Protein AF-A0A645FV88-F1 (afdb_monomer)

pLDDT: mean 81.68, std 16.56, range [46.38, 95.81]

Solvent-accessible surface area (backbone atoms only — not comparable to full-atom values): 3907 Å² total; per-residue (Å²): 137,76,88,80,81,79,85,70,98,75,84,72,66,69,66,45,56,50,41,53,51,54,38,39,54,49,36,38,76,73,71,42,52,70,70,56,34,55,56,30,57,74,74,50,64,75,88,52,54,53,71,56,40,43,53,50,27,48,56,59,72,75,103

Secondary structure (DSSP, 8-state):
-----------SSHHHHHHHHHHHHHHHHTT--HHHHHHHHTTS-TTS-HHHHHHHHHHHH--

Foldseek 3Di:
DDDDPPPDPPPDPVVLVVLLVVLLVVVVVVPDDSVLSVVQLVVDDSPDGSVVSNVSSCVVNVD

InterPro domains:
  IPR011114 Holliday junction DNA helicase RuvA, C-terminal [PF07499] (20-62)
  IPR011114 Holliday junction DNA helicase RuvA, C-terminal [cd14332] (20-59)
  IPR036267 RuvA, C-terminal domain superfamily [SSF46929] (18-62)

Sequence (63 aa):
MDEFIENEDEENIQGISNSLDEALEALVSLGYSDKEAAKALKMVNEKDSIENIIKQCLKFLMN

Structure (mmCIF, N/CA/C/O backbone):
data_AF-A0A645FV88-F1
#
_entry.id   AF-A0A645FV88-F1
#
loop_
_atom_site.group_PDB
_atom_site.id
_atom_site.type_symbol
_atom_site.label_atom_id
_atom_site.label_alt_id
_atom_site.label_comp_id
_atom_site.label_asym_id
_atom_site.label_entity_id
_atom_site.label_seq_id
_atom_site.pdbx_PDB_ins_code
_atom_site.Cartn_x
_atom_site.Cartn_y
_atom_site.Cartn_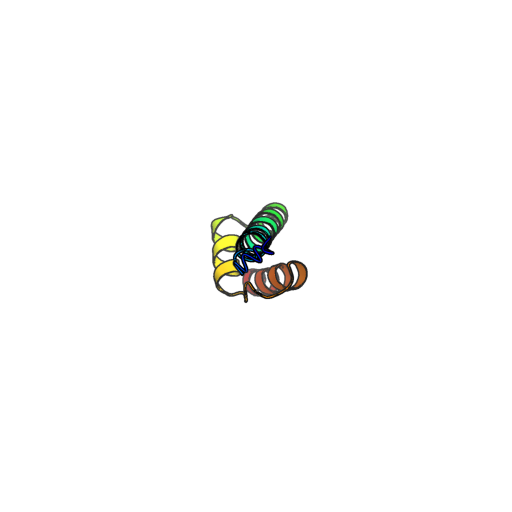z
_atom_site.occupancy
_atom_site.B_iso_or_equiv
_atom_site.auth_seq_id
_atom_site.auth_comp_id
_atom_site.auth_asym_id
_atom_site.auth_atom_id
_atom_site.pdbx_PDB_model_num
ATOM 1 N N . MET A 1 1 ? -33.818 -25.769 -29.517 1.00 46.38 1 MET A N 1
ATOM 2 C CA . MET A 1 1 ? -32.799 -26.824 -29.424 1.00 46.38 1 MET A CA 1
ATOM 3 C C . MET A 1 1 ? -31.689 -26.222 -28.602 1.00 46.38 1 MET A C 1
ATOM 5 O O . MET A 1 1 ? -31.007 -25.341 -29.099 1.00 46.38 1 MET A O 1
ATOM 9 N N . ASP A 1 2 ? -31.743 -26.590 -27.329 1.00 56.91 2 ASP A N 1
ATOM 10 C CA . ASP A 1 2 ? -30.817 -26.403 -26.215 1.00 56.91 2 ASP A CA 1
ATOM 11 C C . ASP A 1 2 ? -30.123 -25.049 -26.022 1.00 56.91 2 ASP A C 1
ATOM 13 O O . ASP A 1 2 ? -29.191 -24.654 -26.715 1.00 56.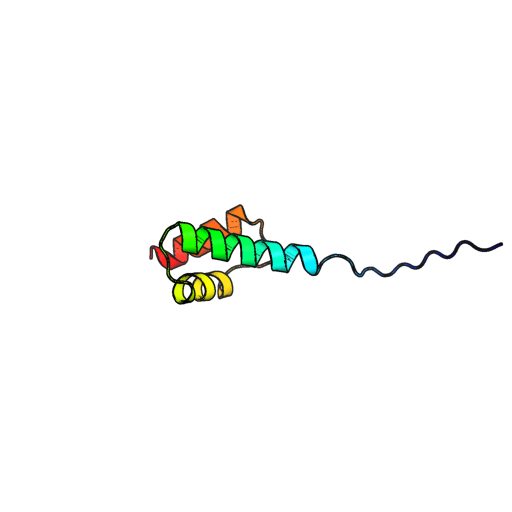91 2 ASP A O 1
ATOM 17 N N . GLU A 1 3 ? -30.630 -24.378 -24.988 1.00 61.25 3 GLU A N 1
ATOM 18 C CA . GLU A 1 3 ? -29.896 -23.563 -24.027 1.00 61.25 3 GLU A CA 1
ATOM 19 C C . GLU A 1 3 ? -28.538 -24.212 -23.709 1.00 61.25 3 GLU A C 1
ATOM 21 O O . GLU A 1 3 ? -28.484 -25.304 -23.145 1.00 61.25 3 GLU A O 1
ATOM 26 N N . PHE A 1 4 ? -27.442 -23.536 -24.045 1.00 57.69 4 PHE A N 1
ATOM 27 C CA . PHE A 1 4 ? -26.150 -23.802 -23.422 1.00 57.69 4 PHE A CA 1
ATOM 28 C C . PHE A 1 4 ? -25.883 -22.666 -22.445 1.00 57.69 4 PHE A C 1
ATOM 30 O O . PHE A 1 4 ? -25.401 -21.596 -22.806 1.00 57.69 4 PHE A O 1
ATOM 37 N N . ILE A 1 5 ? -26.295 -22.906 -21.202 1.00 60.12 5 ILE A N 1
ATO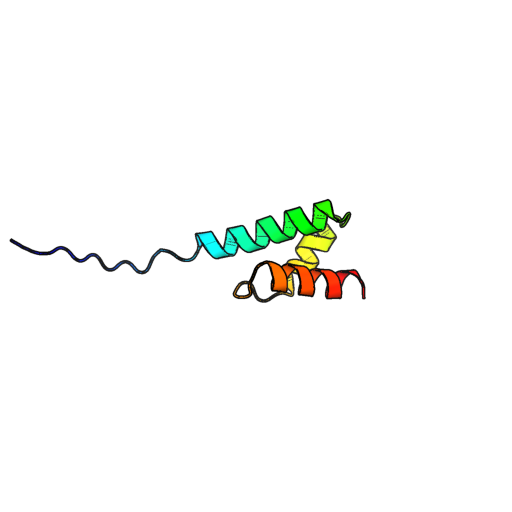M 38 C CA . ILE A 1 5 ? -25.797 -22.190 -20.036 1.00 60.12 5 ILE A CA 1
ATOM 39 C C . ILE A 1 5 ? -24.449 -22.836 -19.709 1.00 60.12 5 ILE A C 1
ATOM 41 O O . ILE A 1 5 ? -24.402 -23.875 -19.051 1.00 60.12 5 ILE A O 1
ATOM 45 N N . GLU A 1 6 ? -23.359 -22.242 -20.184 1.00 62.38 6 GLU A N 1
ATOM 46 C CA . GLU A 1 6 ? -22.047 -22.453 -19.574 1.00 62.38 6 GLU A CA 1
ATOM 47 C C . GLU A 1 6 ? -21.953 -21.497 -18.383 1.00 62.38 6 GLU A C 1
ATOM 49 O O . GLU A 1 6 ? -21.674 -20.309 -18.517 1.00 62.38 6 GLU A O 1
ATOM 54 N N . ASN A 1 7 ? -22.288 -22.024 -17.203 1.00 62.91 7 ASN A N 1
ATOM 55 C CA . ASN A 1 7 ? -21.827 -21.442 -15.952 1.00 62.91 7 ASN A CA 1
ATOM 56 C C . ASN A 1 7 ? -20.337 -21.768 -15.836 1.00 62.91 7 ASN A C 1
ATOM 58 O O . ASN A 1 7 ? -19.982 -22.867 -15.411 1.00 62.91 7 ASN A O 1
ATOM 62 N N . GLU A 1 8 ? -19.485 -20.817 -16.190 1.00 53.06 8 GLU A N 1
ATOM 63 C CA . GLU A 1 8 ? -18.128 -20.750 -15.661 1.00 53.06 8 GLU A CA 1
ATOM 64 C C . GLU A 1 8 ? -18.051 -19.495 -14.789 1.00 53.06 8 GLU A C 1
ATOM 66 O O . GLU A 1 8 ? -17.977 -18.369 -15.273 1.00 53.06 8 GLU A O 1
ATOM 71 N N . ASP A 1 9 ? -18.140 -19.703 -13.471 1.00 53.72 9 ASP A N 1
ATOM 72 C CA . ASP A 1 9 ? -17.802 -18.726 -12.434 1.00 53.72 9 ASP A CA 1
ATOM 73 C C . ASP A 1 9 ? -16.295 -18.398 -12.511 1.00 53.72 9 ASP A C 1
ATOM 75 O O . ASP A 1 9 ? -15.509 -18.772 -11.640 1.00 53.72 9 ASP A O 1
ATOM 79 N N . GLU A 1 10 ? -15.870 -17.727 -13.581 1.00 56.22 10 GLU A N 1
ATOM 80 C CA . GLU A 1 10 ? -14.464 -17.438 -13.880 1.00 56.22 10 GLU A CA 1
ATOM 81 C C . GLU A 1 10 ? -14.216 -15.941 -14.142 1.00 56.22 10 GLU A C 1
ATOM 83 O O . GLU A 1 10 ? -13.362 -15.557 -14.927 1.00 56.22 10 GLU A O 1
ATOM 88 N N . GLU A 1 11 ? -14.924 -15.044 -13.449 1.00 51.50 11 GLU A N 1
ATOM 89 C CA . GLU A 1 11 ? -14.693 -13.595 -13.572 1.00 51.50 11 GLU A CA 1
ATOM 90 C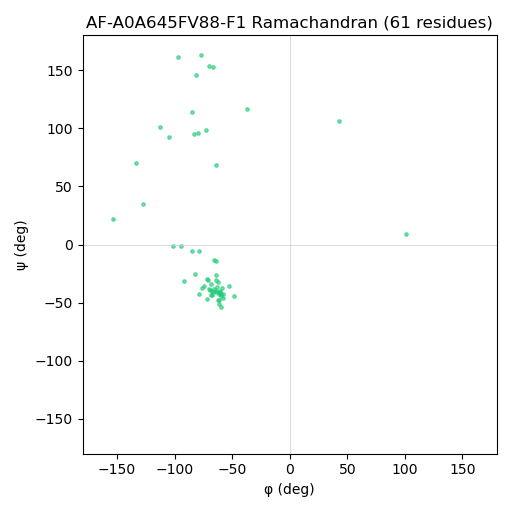 C . GLU A 1 11 ? -14.626 -12.889 -12.209 1.00 51.50 11 GLU A C 1
ATOM 92 O O . GLU A 1 11 ? -15.505 -12.115 -11.838 1.00 51.50 11 GLU A O 1
ATOM 97 N N . ASN A 1 12 ? -13.567 -13.125 -11.423 1.00 50.69 12 ASN A N 1
ATOM 98 C CA . ASN A 1 12 ? -13.224 -12.183 -10.338 1.00 50.69 12 ASN A CA 1
ATOM 99 C C . ASN A 1 12 ? -11.741 -12.141 -9.924 1.00 50.69 12 ASN A C 1
ATOM 101 O O . ASN A 1 12 ? -11.415 -11.739 -8.810 1.00 50.69 12 ASN A O 1
ATOM 105 N N . ILE A 1 13 ? -10.815 -12.559 -10.791 1.00 54.88 13 ILE A N 1
ATOM 106 C CA . ILE A 1 13 ? -9.372 -12.459 -10.489 1.00 54.88 13 ILE A CA 1
ATOM 107 C C . ILE A 1 13 ? -8.790 -11.132 -11.006 1.00 54.88 13 ILE A C 1
ATOM 109 O O . ILE A 1 13 ? -7.918 -10.558 -10.361 1.00 54.88 13 ILE A O 1
ATOM 113 N N . GLN A 1 14 ? -9.322 -10.577 -12.102 1.00 52.44 14 GLN A N 1
ATOM 114 C CA . GLN A 1 14 ? -8.802 -9.330 -12.683 1.00 52.44 14 GLN A CA 1
ATOM 115 C C . GLN A 1 14 ? -9.092 -8.078 -11.834 1.00 52.44 14 GLN A C 1
ATOM 117 O O . GLN A 1 14 ? -8.289 -7.154 -11.819 1.00 52.44 14 GLN A O 1
ATOM 122 N N . GLY A 1 15 ? -10.200 -8.027 -11.084 1.00 53.69 15 GLY A N 1
ATOM 123 C CA . GLY A 1 15 ? -10.535 -6.850 -10.264 1.00 53.69 15 GLY A CA 1
ATOM 124 C C . GLY A 1 15 ? -9.645 -6.673 -9.025 1.00 53.69 15 GLY A C 1
ATOM 125 O O . GLY A 1 15 ? -9.388 -5.547 -8.591 1.00 53.69 15 GLY A O 1
ATOM 126 N N . ILE A 1 16 ? -9.146 -7.782 -8.472 1.00 57.72 16 ILE A N 1
ATOM 127 C CA . ILE A 1 16 ? -8.327 -7.791 -7.251 1.00 57.72 16 ILE A CA 1
ATOM 128 C C . ILE A 1 16 ? -6.886 -7.382 -7.569 1.00 57.72 16 ILE A C 1
ATOM 130 O O . ILE A 1 16 ? -6.322 -6.548 -6.859 1.00 57.72 16 ILE A O 1
ATOM 134 N N . SER A 1 17 ? -6.313 -7.893 -8.667 1.00 61.06 17 SER A N 1
ATOM 135 C CA . SER A 1 17 ? -4.980 -7.475 -9.123 1.00 61.06 17 SER A CA 1
ATOM 136 C C . SER A 1 17 ? -4.938 -5.979 -9.429 1.00 61.06 17 SER A C 1
ATOM 138 O O . SER A 1 17 ? -4.030 -5.288 -8.977 1.00 61.06 17 SER A O 1
ATOM 140 N N . ASN A 1 18 ? -5.982 -5.458 -10.082 1.00 75.69 18 ASN A N 1
ATOM 141 C CA . ASN A 1 18 ? -6.059 -4.040 -10.433 1.00 75.69 18 ASN A CA 1
ATOM 142 C C . ASN A 1 18 ? -6.079 -3.137 -9.188 1.00 75.69 18 ASN A C 1
ATOM 144 O O . ASN A 1 18 ? -5.445 -2.088 -9.178 1.00 75.69 18 ASN A O 1
ATOM 148 N N . SER A 1 19 ? -6.740 -3.565 -8.106 1.00 84.88 19 SER A N 1
ATOM 149 C CA . SER A 1 19 ? -6.817 -2.776 -6.868 1.00 84.88 19 SER A CA 1
ATOM 150 C C . SER A 1 19 ? -5.467 -2.672 -6.145 1.00 84.88 19 SER A C 1
ATOM 152 O O . SER A 1 19 ? -5.165 -1.652 -5.530 1.00 84.88 19 SER A O 1
ATOM 154 N N . LEU A 1 20 ? -4.629 -3.711 -6.197 1.00 89.75 20 LEU A N 1
ATOM 155 C CA . LEU A 1 20 ? -3.300 -3.662 -5.581 1.00 89.75 20 LEU A CA 1
ATOM 156 C C . LEU A 1 20 ? -2.311 -2.843 -6.411 1.00 89.75 20 LEU A C 1
ATOM 158 O O . LEU A 1 20 ? -1.511 -2.109 -5.831 1.00 89.75 20 LEU A O 1
ATOM 162 N N . ASP A 1 21 ? -2.394 -2.934 -7.737 1.00 90.75 21 ASP A N 1
ATOM 163 C CA . ASP A 1 21 ? -1.546 -2.162 -8.647 1.00 90.75 21 ASP A CA 1
ATOM 164 C C . ASP A 1 21 ? -1.879 -0.663 -8.575 1.00 90.75 21 ASP A C 1
ATOM 166 O O . ASP A 1 21 ? -0.981 0.164 -8.421 1.00 90.75 21 ASP A O 1
ATOM 170 N N . GLU A 1 22 ? -3.166 -0.300 -8.543 1.00 91.31 22 GLU A N 1
ATOM 171 C CA . GLU A 1 22 ? -3.600 1.086 -8.312 1.00 91.31 22 GLU A CA 1
ATOM 172 C C . GLU A 1 22 ? -3.145 1.607 -6.942 1.00 91.31 22 GLU A C 1
ATOM 174 O O . GLU A 1 22 ? -2.692 2.748 -6.813 1.00 91.31 22 GLU A O 1
ATOM 179 N N . ALA A 1 23 ? -3.228 0.773 -5.900 1.00 94.19 23 ALA A N 1
ATOM 180 C CA . ALA A 1 23 ? -2.745 1.148 -4.578 1.00 94.19 23 ALA A CA 1
ATOM 181 C C . ALA A 1 23 ? -1.221 1.340 -4.570 1.00 94.19 23 ALA A C 1
ATOM 183 O O . ALA A 1 23 ? -0.729 2.261 -3.916 1.00 94.19 23 ALA A O 1
ATOM 184 N N . LEU A 1 24 ? -0.472 0.511 -5.302 1.00 94.50 24 LEU A N 1
ATOM 185 C CA . LEU A 1 24 ? 0.974 0.644 -5.459 1.00 94.50 24 LEU A CA 1
ATOM 186 C C . LEU A 1 24 ? 1.327 1.976 -6.132 1.00 94.50 24 LEU A C 1
ATOM 188 O O . LEU A 1 24 ? 2.115 2.742 -5.577 1.00 94.50 24 LEU A O 1
ATOM 192 N N . GLU A 1 25 ? 0.706 2.287 -7.270 1.00 94.69 25 GLU A N 1
ATOM 193 C CA . GLU A 1 25 ? 0.921 3.545 -7.996 1.00 94.69 25 GLU A CA 1
ATOM 194 C C . GLU A 1 25 ? 0.554 4.772 -7.153 1.00 94.69 25 GLU A C 1
ATOM 196 O O . GLU A 1 25 ? 1.283 5.771 -7.146 1.00 94.69 25 GLU A O 1
ATOM 201 N N . ALA A 1 26 ? -0.540 4.694 -6.390 1.00 95.19 26 ALA A N 1
ATOM 202 C CA . ALA A 1 26 ? -0.945 5.751 -5.473 1.00 95.19 26 ALA A CA 1
ATOM 203 C C . ALA A 1 26 ? 0.109 5.979 -4.382 1.00 95.19 26 ALA A C 1
ATOM 205 O O . ALA A 1 26 ? 0.512 7.116 -4.142 1.00 95.19 26 ALA A O 1
ATOM 206 N N . LEU A 1 27 ? 0.600 4.916 -3.740 1.00 95.06 27 LEU A N 1
ATOM 207 C CA . LEU A 1 27 ? 1.627 5.018 -2.700 1.00 95.06 27 LEU A CA 1
ATOM 208 C C . LEU A 1 27 ? 2.949 5.564 -3.260 1.00 95.06 27 LEU A C 1
ATOM 210 O O . LEU A 1 27 ? 3.568 6.424 -2.633 1.00 95.06 27 LEU A O 1
ATOM 214 N N . VAL A 1 28 ? 3.353 5.142 -4.457 1.00 95.81 28 VAL A N 1
ATOM 215 C CA . VAL A 1 28 ? 4.548 5.679 -5.125 1.00 95.81 28 VAL A CA 1
ATO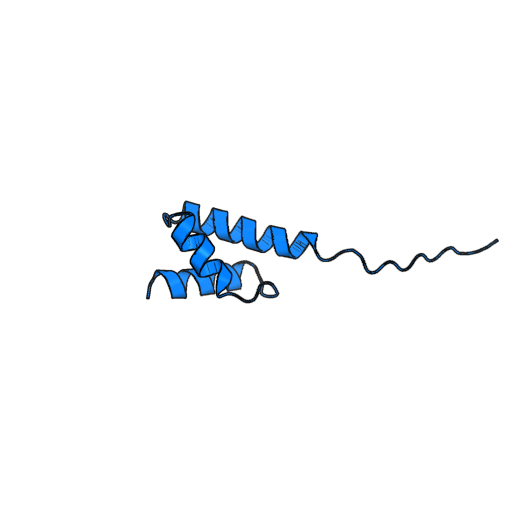M 216 C C . VAL A 1 28 ? 4.374 7.164 -5.456 1.00 95.81 28 VAL A C 1
ATOM 218 O O . VAL A 1 28 ? 5.270 7.968 -5.196 1.00 95.81 28 VAL A O 1
ATOM 221 N N . SER A 1 29 ? 3.190 7.568 -5.923 1.00 95.56 29 SER A N 1
ATOM 222 C CA . SER A 1 29 ? 2.853 8.975 -6.194 1.00 95.56 29 SER A CA 1
ATOM 223 C C . SER A 1 29 ? 2.843 9.847 -4.932 1.00 95.56 29 SER A C 1
ATOM 225 O O . SER A 1 29 ? 3.090 11.051 -5.010 1.00 95.56 29 SER A O 1
ATOM 227 N N . LEU A 1 30 ? 2.593 9.251 -3.762 1.00 93.44 30 LEU A N 1
ATOM 228 C CA . LEU A 1 30 ? 2.686 9.909 -2.454 1.00 93.44 30 LEU A CA 1
ATOM 229 C C . LEU A 1 30 ? 4.131 10.040 -1.938 1.00 93.44 30 LEU A C 1
ATOM 231 O O . LEU A 1 30 ? 4.351 10.701 -0.923 1.00 93.44 30 LEU A O 1
ATOM 235 N N . GLY A 1 31 ? 5.114 9.464 -2.637 1.00 94.19 31 GLY A N 1
ATOM 236 C CA . GLY A 1 31 ? 6.540 9.594 -2.330 1.00 94.19 31 GLY A CA 1
ATOM 237 C C . GLY A 1 31 ? 7.156 8.399 -1.602 1.00 94.19 31 GLY A C 1
ATOM 238 O O . GLY A 1 31 ? 8.305 8.492 -1.168 1.00 94.19 31 GLY A O 1
ATOM 239 N N . TYR A 1 32 ? 6.432 7.285 -1.468 1.00 95.31 32 TYR A N 1
ATOM 240 C CA . TYR A 1 32 ? 6.993 6.040 -0.944 1.00 95.31 32 TYR A CA 1
ATOM 241 C C . TYR A 1 32 ? 7.756 5.289 -2.034 1.00 95.31 32 TYR A C 1
ATOM 243 O O . TYR A 1 32 ? 7.377 5.309 -3.203 1.00 95.31 32 TYR A O 1
ATOM 251 N N . SER A 1 33 ? 8.831 4.594 -1.669 1.00 95.44 33 SER A N 1
ATOM 252 C CA . SER A 1 33 ? 9.517 3.733 -2.635 1.00 95.44 33 SER A CA 1
ATOM 253 C C . SER A 1 33 ? 8.670 2.506 -2.986 1.00 95.44 33 SER A C 1
ATOM 255 O O . SER A 1 33 ? 7.919 2.003 -2.146 1.00 95.44 33 SER A O 1
ATOM 257 N N . ASP A 1 34 ? 8.864 1.939 -4.183 1.00 92.50 34 ASP A N 1
ATOM 258 C CA . ASP A 1 34 ? 8.179 0.704 -4.610 1.00 92.50 34 ASP A CA 1
ATOM 259 C C . ASP A 1 34 ? 8.342 -0.427 -3.584 1.00 92.50 34 ASP A C 1
ATOM 261 O O . ASP A 1 34 ? 7.433 -1.216 -3.331 1.00 92.50 34 ASP A O 1
ATOM 265 N N . LYS A 1 35 ? 9.516 -0.490 -2.942 1.00 93.44 35 LYS A N 1
ATOM 266 C CA . LYS A 1 35 ? 9.838 -1.496 -1.923 1.00 93.44 35 LYS A CA 1
ATOM 267 C C . LYS A 1 35 ? 9.000 -1.328 -0.659 1.00 93.44 35 LYS A C 1
ATOM 269 O O . LYS A 1 35 ? 8.584 -2.325 -0.071 1.00 93.44 35 LYS A O 1
ATOM 274 N N . GLU A 1 36 ? 8.788 -0.092 -0.220 1.00 93.69 36 GLU A N 1
ATOM 275 C CA . GLU A 1 36 ? 7.986 0.225 0.962 1.00 93.69 36 GLU A CA 1
ATOM 276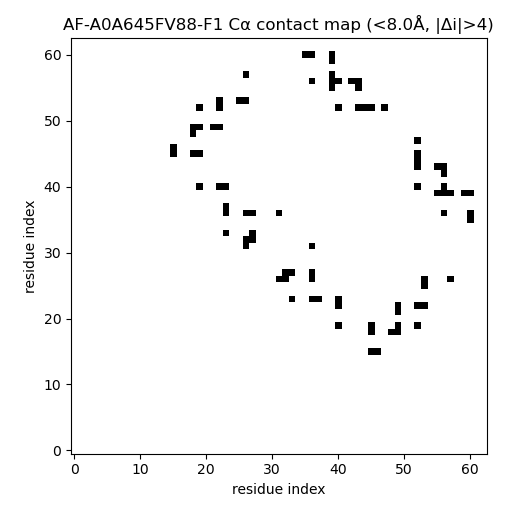 C C . GLU A 1 36 ? 6.503 -0.008 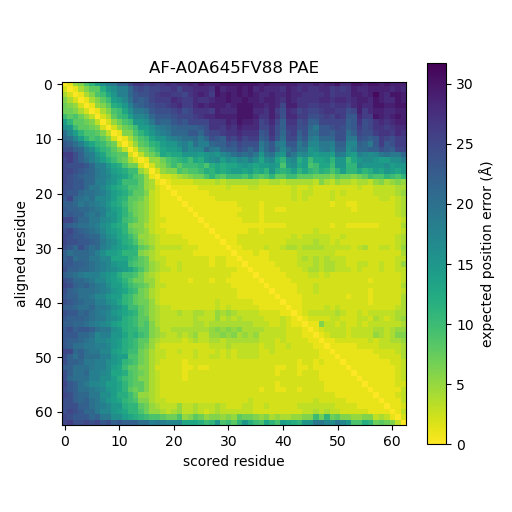0.684 1.00 93.69 36 GLU A C 1
ATOM 278 O O . GLU A 1 36 ? 5.837 -0.698 1.457 1.00 93.69 36 GLU A O 1
ATOM 283 N N . ALA A 1 37 ? 6.016 0.476 -0.459 1.00 94.56 37 ALA A N 1
ATOM 284 C CA . ALA A 1 37 ? 4.635 0.307 -0.883 1.00 94.56 37 ALA A CA 1
ATOM 285 C C . ALA A 1 37 ? 4.270 -1.179 -1.057 1.00 94.56 37 ALA A C 1
ATOM 287 O O . ALA A 1 37 ? 3.307 -1.653 -0.455 1.00 94.56 37 ALA A O 1
ATOM 288 N N . ALA A 1 38 ? 5.101 -1.964 -1.753 1.00 92.88 38 ALA A N 1
ATOM 289 C CA . ALA A 1 38 ? 4.888 -3.405 -1.908 1.00 92.88 38 ALA A CA 1
ATOM 290 C C . ALA A 1 38 ? 4.933 -4.164 -0.570 1.00 92.88 38 ALA A C 1
ATOM 292 O O . ALA A 1 38 ? 4.239 -5.165 -0.389 1.00 92.88 38 ALA A O 1
ATOM 293 N N . LYS A 1 39 ? 5.746 -3.709 0.392 1.00 94.19 39 LYS A N 1
ATOM 294 C CA . LYS A 1 39 ? 5.779 -4.297 1.738 1.00 94.19 39 LYS A CA 1
ATOM 295 C C . LYS A 1 39 ? 4.494 -3.997 2.510 1.00 94.19 39 LYS A C 1
ATOM 297 O O . LYS A 1 39 ? 4.000 -4.883 3.200 1.00 94.19 39 LYS A O 1
ATOM 302 N N . ALA A 1 40 ? 3.958 -2.787 2.377 1.00 93.44 40 ALA A N 1
ATOM 303 C CA . ALA A 1 40 ? 2.703 -2.390 3.002 1.00 93.44 40 ALA A CA 1
ATOM 304 C C . ALA A 1 40 ? 1.503 -3.146 2.406 1.00 93.44 40 ALA A C 1
ATOM 306 O O . ALA A 1 40 ? 0.638 -3.593 3.154 1.00 93.44 40 ALA A O 1
ATOM 307 N N . LEU A 1 41 ? 1.482 -3.357 1.086 1.00 92.62 41 LEU A N 1
ATOM 308 C CA . LEU A 1 41 ? 0.416 -4.087 0.387 1.00 92.62 41 LEU A CA 1
ATOM 309 C C . LEU A 1 41 ? 0.326 -5.561 0.796 1.00 92.62 41 LEU A C 1
ATOM 311 O O . LEU A 1 41 ? -0.762 -6.111 0.877 1.00 92.62 41 LEU A O 1
ATOM 315 N N . LYS A 1 42 ? 1.444 -6.194 1.167 1.00 91.56 42 LYS A N 1
ATOM 316 C CA . LYS A 1 42 ? 1.442 -7.575 1.692 1.00 91.56 42 LYS A CA 1
ATOM 317 C C . LYS A 1 42 ? 0.740 -7.737 3.042 1.00 91.56 42 LYS A C 1
ATOM 319 O O . LYS A 1 42 ? 0.520 -8.863 3.476 1.00 91.56 42 LYS A O 1
ATOM 324 N N . MET A 1 43 ? 0.454 -6.633 3.731 1.00 88.69 43 MET A N 1
ATOM 325 C CA . MET A 1 43 ? -0.166 -6.628 5.056 1.00 88.69 43 MET A CA 1
ATOM 326 C C . MET A 1 43 ? -1.664 -6.296 5.007 1.00 88.69 43 MET A C 1
ATOM 328 O O . MET A 1 43 ? -2.296 -6.261 6.062 1.00 88.69 43 MET A O 1
ATOM 332 N N . VAL A 1 44 ? -2.226 -6.030 3.821 1.00 90.75 44 VAL A N 1
ATOM 333 C CA . VAL A 1 44 ? -3.638 -5.661 3.650 1.00 90.75 44 VAL A CA 1
ATOM 334 C C . VAL A 1 44 ? -4.496 -6.861 3.258 1.00 90.75 44 VAL A C 1
ATOM 336 O O . VAL A 1 44 ? -4.001 -7.877 2.775 1.00 90.75 44 VAL A O 1
ATOM 339 N N . ASN A 1 45 ? -5.806 -6.737 3.451 1.00 87.44 45 ASN A N 1
ATOM 340 C CA . ASN A 1 45 ? -6.768 -7.672 2.887 1.00 87.44 45 ASN A CA 1
ATOM 341 C C . ASN A 1 45 ? -7.104 -7.252 1.450 1.00 87.44 45 ASN A C 1
ATOM 343 O O . ASN A 1 45 ? -7.738 -6.224 1.234 1.00 87.44 45 ASN A O 1
ATOM 347 N N . GLU A 1 46 ? -6.723 -8.073 0.475 1.00 83.81 46 GLU A N 1
ATOM 348 C CA . GLU A 1 46 ? -6.938 -7.824 -0.961 1.00 83.81 46 GLU A CA 1
ATOM 349 C C . GLU A 1 46 ? -8.426 -7.789 -1.357 1.00 83.81 46 GLU A C 1
ATOM 351 O O . GLU A 1 46 ? -8.774 -7.335 -2.441 1.00 83.81 46 GLU A O 1
ATOM 356 N N . LYS A 1 47 ? -9.322 -8.254 -0.473 1.00 86.56 47 LYS A N 1
ATOM 357 C CA . LYS A 1 47 ? -10.781 -8.173 -0.655 1.00 86.56 47 LYS A CA 1
ATOM 358 C C . LYS A 1 47 ? -11.382 -6.844 -0.192 1.00 86.56 47 LYS A C 1
ATOM 360 O O . LYS A 1 47 ? -12.591 -6.652 -0.320 1.00 86.56 47 LYS A O 1
ATOM 365 N N . ASP A 1 48 ? -10.580 -5.972 0.411 1.00 87.12 48 ASP A N 1
ATOM 366 C CA . ASP A 1 48 ? -11.035 -4.653 0.829 1.00 87.12 48 ASP A CA 1
ATOM 367 C C . ASP A 1 48 ? -11.135 -3.697 -0.369 1.00 87.12 48 ASP A C 1
ATOM 369 O O . ASP A 1 48 ? -10.561 -3.924 -1.431 1.00 87.12 48 ASP A O 1
ATOM 373 N N . SER A 1 49 ? -11.851 -2.585 -0.196 1.00 90.25 49 SER A N 1
ATOM 374 C CA . SER A 1 49 ? -11.870 -1.527 -1.207 1.00 90.25 49 SER A CA 1
ATOM 375 C C . SER A 1 49 ? -10.502 -0.852 -1.345 1.00 90.25 49 SER A C 1
ATOM 377 O O . SER A 1 49 ? -9.762 -0.727 -0.367 1.00 90.25 49 SER A O 1
ATOM 379 N N . ILE A 1 50 ? -10.215 -0.315 -2.535 1.00 90.81 50 ILE A N 1
ATOM 380 C CA . ILE A 1 50 ? -8.994 0.452 -2.835 1.00 90.81 50 ILE A CA 1
ATOM 381 C C . ILE A 1 50 ? -8.693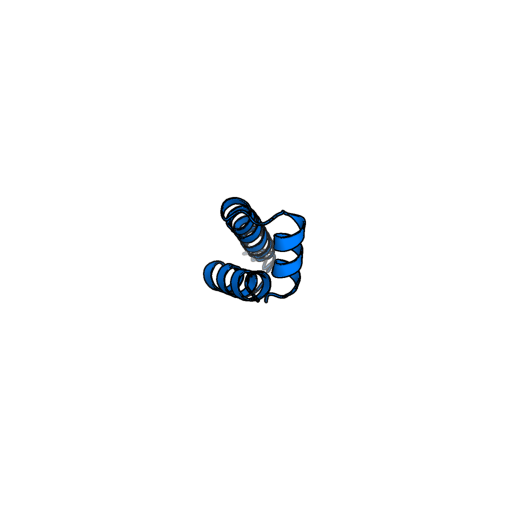 1.535 -1.785 1.00 90.81 50 ILE A C 1
ATOM 383 O O . ILE A 1 50 ? -7.573 1.646 -1.289 1.00 90.81 50 ILE A O 1
ATOM 387 N N . GLU A 1 51 ? -9.711 2.287 -1.359 1.00 92.25 51 GLU A N 1
ATOM 388 C CA . GLU A 1 51 ? -9.577 3.320 -0.328 1.00 92.25 51 GLU A CA 1
ATOM 389 C C . GLU A 1 51 ? -9.103 2.733 1.010 1.00 92.25 51 GLU A C 1
ATOM 391 O O . GLU A 1 51 ? -8.257 3.316 1.694 1.00 92.25 51 GLU A O 1
ATOM 396 N N . ASN A 1 52 ? -9.639 1.572 1.395 1.00 93.94 52 ASN A N 1
ATOM 397 C CA . ASN A 1 52 ? -9.278 0.919 2.645 1.00 93.94 52 ASN A CA 1
ATOM 398 C C . ASN A 1 52 ? -7.888 0.274 2.573 1.00 93.94 52 ASN A C 1
ATOM 400 O O . ASN A 1 52 ? -7.154 0.321 3.562 1.00 93.94 52 ASN A O 1
ATOM 404 N N . ILE A 1 53 ? -7.505 -0.267 1.414 1.00 94.19 53 ILE A N 1
ATOM 405 C CA . ILE A 1 53 ? -6.150 -0.763 1.141 1.00 94.19 53 ILE A CA 1
ATOM 406 C C . ILE A 1 53 ? -5.143 0.381 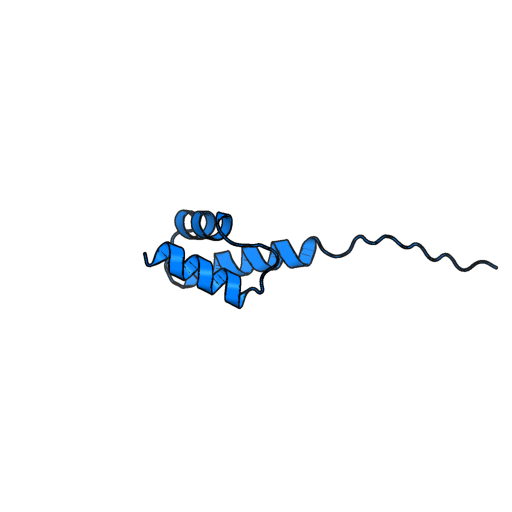1.310 1.00 94.19 53 ILE A C 1
ATOM 408 O O . ILE A 1 53 ? -4.247 0.286 2.149 1.00 94.19 53 ILE A O 1
ATOM 412 N N . ILE A 1 54 ? -5.345 1.510 0.620 1.00 93.75 54 ILE A N 1
ATOM 413 C CA . ILE A 1 54 ? -4.459 2.682 0.708 1.00 93.75 54 ILE A CA 1
ATOM 414 C C . ILE A 1 54 ? -4.374 3.188 2.154 1.00 93.75 54 ILE A C 1
ATOM 416 O O . ILE A 1 54 ? -3.277 3.410 2.669 1.00 93.75 54 ILE A O 1
ATOM 420 N N . LYS A 1 55 ? -5.507 3.311 2.861 1.00 94.38 55 LYS A N 1
ATOM 421 C CA . LYS A 1 55 ? -5.530 3.711 4.281 1.00 94.38 55 LYS A CA 1
ATOM 422 C C . LYS A 1 55 ? -4.709 2.777 5.169 1.00 94.38 55 LYS A C 1
ATOM 424 O O . LYS A 1 55 ? -4.014 3.256 6.065 1.00 94.38 55 LYS A O 1
ATOM 429 N N . GLN A 1 56 ? -4.802 1.464 4.969 1.00 94.31 56 GLN A N 1
ATOM 430 C CA . GLN A 1 56 ? -4.031 0.489 5.742 1.00 94.31 56 GLN A CA 1
ATOM 431 C C . GLN A 1 56 ? -2.539 0.568 5.423 1.00 94.31 56 GLN A C 1
ATOM 433 O O . GLN A 1 56 ? -1.727 0.591 6.350 1.00 94.31 56 GLN A O 1
ATOM 438 N N . CYS A 1 57 ? -2.176 0.694 4.146 1.00 94.69 57 CYS A N 1
ATOM 439 C CA . CYS A 1 57 ? -0.787 0.879 3.746 1.00 94.69 57 CYS A CA 1
ATOM 440 C C . CYS A 1 57 ? -0.186 2.149 4.359 1.00 94.69 57 CYS A C 1
ATOM 442 O O . CYS A 1 57 ? 0.899 2.094 4.928 1.00 94.69 57 CYS A O 1
ATOM 444 N N . LEU A 1 58 ? -0.909 3.271 4.338 1.00 93.81 58 LEU A N 1
ATOM 445 C CA . LEU A 1 58 ? -0.456 4.521 4.954 1.00 93.81 58 LEU A CA 1
ATOM 446 C C . LEU A 1 58 ? -0.246 4.385 6.464 1.00 93.81 58 LEU A C 1
ATOM 448 O O . LEU A 1 58 ? 0.778 4.825 6.976 1.00 93.81 58 LEU A O 1
ATOM 452 N N . LYS A 1 59 ? -1.156 3.715 7.181 1.00 93.25 59 LYS A N 1
ATOM 453 C CA . LYS A 1 59 ? -0.959 3.424 8.613 1.00 93.25 59 LYS A CA 1
ATOM 454 C C . LYS A 1 59 ? 0.304 2.604 8.868 1.00 93.25 59 LYS A C 1
ATOM 456 O O . LYS A 1 59 ? 0.969 2.826 9.870 1.00 93.25 59 LYS A O 1
ATOM 461 N N . PHE A 1 60 ? 0.621 1.659 7.985 1.00 91.19 60 PHE A N 1
ATOM 462 C CA . PHE A 1 60 ? 1.834 0.852 8.093 1.00 91.19 60 PHE A CA 1
ATOM 463 C C . PHE A 1 60 ? 3.105 1.669 7.822 1.00 91.19 60 PHE A C 1
ATOM 465 O O . PHE A 1 60 ? 4.114 1.459 8.485 1.00 91.19 60 PHE A O 1
ATOM 472 N N . LEU A 1 61 ? 3.057 2.591 6.859 1.00 90.19 61 LEU A N 1
ATOM 473 C CA . LEU A 1 61 ? 4.206 3.387 6.417 1.00 90.19 61 LEU A CA 1
ATOM 474 C C . LEU A 1 61 ? 4.491 4.610 7.301 1.00 90.19 61 LEU A C 1
ATOM 476 O O . LEU A 1 61 ? 5.617 5.095 7.320 1.00 90.19 61 LEU A O 1
ATOM 480 N N . MET A 1 62 ? 3.477 5.129 7.996 1.00 86.94 62 MET A N 1
ATOM 481 C CA . MET A 1 62 ? 3.581 6.302 8.875 1.00 86.94 62 MET A CA 1
ATOM 482 C C . MET A 1 62 ? 3.835 5.950 10.351 1.00 86.94 62 MET A C 1
ATOM 484 O O . MET A 1 62 ? 3.921 6.864 11.172 1.00 86.94 62 MET A O 1
ATOM 488 N N . ASN A 1 63 ? 3.905 4.657 10.683 1.00 60.41 63 ASN A N 1
ATOM 489 C CA . ASN A 1 63 ? 4.148 4.150 12.038 1.00 60.41 63 ASN A CA 1
ATOM 490 C C . ASN A 1 63 ? 5.638 4.050 12.381 1.00 60.41 63 ASN A C 1
ATOM 492 O O . ASN A 1 63 ? 6.429 3.654 11.497 1.00 60.41 63 ASN A O 1
#

Radius of gyration: 16.51 Å; Cα contacts (8 Å, |Δi|>4): 45; chains: 1; bounding box: 43×37×42 Å

Mean predicted aligned error: 9.7 Å

Nearest PDB structures (foldseek):
  7oa5-assembly1_A  TM=9.208E-01  e=4.133E-01  Mycobacterium leprae TN
  7oa5-assembly1_G  TM=8.067E-01  e=5.659E-01  Mycobacterium leprae TN
  1gjs-assembly1_A  TM=4.485E-01  e=3.286E+00  Streptococcus sp.
  1gjt-assembly1_A  TM=5.026E-01  e=7.918E+00  Streptococcus sp. 'group G'

Organism: NCBI:txid1076179